Protein AF-A0A9X2EJ33-F1 (afdb_monomer)

Solvent-accessible surface area (backbone atoms only — not comparable to full-atom values): 3739 Å² total; per-residue (Å²): 135,54,39,72,59,44,39,76,63,68,47,46,69,45,79,40,39,55,74,57,54,73,68,45,60,48,82,69,37,77,69,30,48,35,37,38,27,64,52,72,84,75,60,84,48,74,90,22,47,54,42,35,44,66,58,57,55,57,70,60,65,82,120

Structure (mmCIF, N/CA/C/O bac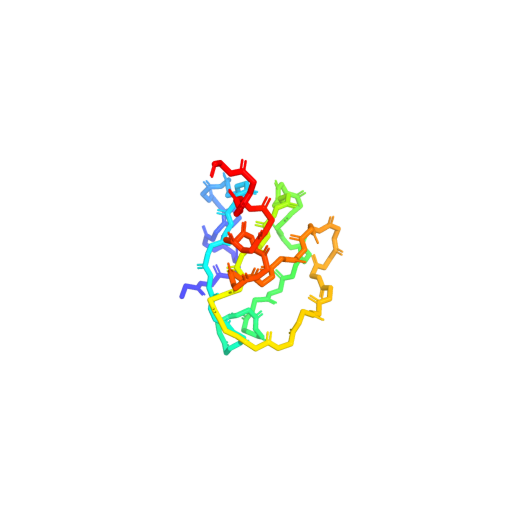kbone):
data_AF-A0A9X2EJ33-F1
#
_entry.id   AF-A0A9X2EJ33-F1
#
loop_
_atom_site.group_PDB
_atom_site.id
_atom_site.type_symbol
_atom_site.label_atom_id
_atom_site.label_alt_id
_atom_site.label_comp_id
_atom_site.label_asym_id
_atom_site.label_entity_id
_atom_site.label_seq_id
_atom_site.pdbx_PDB_ins_code
_atom_site.Cartn_x
_atom_site.Cartn_y
_atom_site.Cartn_z
_atom_site.occupancy
_atom_site.B_iso_or_equiv
_atom_site.auth_seq_id
_atom_site.auth_comp_id
_atom_site.auth_asym_id
_atom_site.auth_atom_id
_atom_site.pdbx_PDB_model_num
ATOM 1 N N . VAL A 1 1 ? -0.281 9.157 -11.072 1.00 76.19 1 VAL A N 1
ATOM 2 C CA . VAL A 1 1 ? 1.140 8.739 -11.014 1.00 76.19 1 VAL A CA 1
ATOM 3 C C . VAL A 1 1 ? 1.218 7.358 -11.647 1.00 76.19 1 VAL A C 1
ATOM 5 O O . VAL A 1 1 ? 0.242 6.633 -11.516 1.00 76.19 1 VAL A O 1
ATOM 8 N N . SER A 1 2 ? 2.281 7.032 -12.382 1.00 87.88 2 SER A N 1
ATOM 9 C CA . SER A 1 2 ? 2.444 5.724 -13.047 1.00 87.88 2 SER A CA 1
ATOM 10 C C . SER A 1 2 ? 3.354 4.805 -12.228 1.00 87.88 2 SER A C 1
ATOM 12 O O . SER A 1 2 ? 4.245 5.315 -11.549 1.00 87.88 2 SER A O 1
ATOM 14 N N . SER A 1 3 ? 3.196 3.480 -12.343 1.00 88.12 3 SER A N 1
ATOM 15 C CA . SER A 1 3 ? 4.064 2.505 -11.656 1.00 88.12 3 SER A CA 1
ATOM 16 C C . SER A 1 3 ? 5.547 2.699 -11.960 1.00 88.12 3 SER A C 1
ATOM 18 O O . SER A 1 3 ? 6.354 2.697 -11.043 1.00 88.12 3 SER A O 1
ATOM 20 N N . GLU A 1 4 ? 5.910 2.956 -13.218 1.00 87.81 4 GLU A N 1
ATOM 21 C CA . GLU A 1 4 ? 7.307 3.202 -13.612 1.00 87.81 4 GLU A CA 1
ATOM 22 C C . GLU A 1 4 ? 7.915 4.427 -12.912 1.00 87.81 4 GLU A C 1
ATOM 24 O O . GLU A 1 4 ? 9.088 4.415 -12.560 1.00 87.81 4 GLU A O 1
ATOM 29 N N . GLY A 1 5 ? 7.116 5.471 -12.669 1.00 89.25 5 GLY A N 1
ATOM 30 C CA . GLY A 1 5 ? 7.580 6.651 -11.937 1.00 89.25 5 GLY A CA 1
ATOM 31 C C . GLY A 1 5 ? 7.820 6.354 -10.457 1.00 89.25 5 GLY A C 1
ATOM 32 O O . GLY A 1 5 ? 8.826 6.772 -9.905 1.00 89.25 5 GLY A O 1
ATOM 33 N N . LEU A 1 6 ? 6.931 5.578 -9.830 1.00 87.62 6 LEU A N 1
ATOM 34 C CA . LEU A 1 6 ? 7.083 5.162 -8.429 1.00 87.62 6 LEU A CA 1
ATOM 35 C C . LEU A 1 6 ? 8.250 4.181 -8.239 1.00 87.62 6 LEU A C 1
ATOM 37 O O . LEU A 1 6 ? 8.922 4.222 -7.211 1.00 87.62 6 LEU A O 1
ATOM 41 N N . ALA A 1 7 ? 8.497 3.320 -9.227 1.00 88.56 7 ALA A N 1
ATOM 42 C CA . ALA A 1 7 ? 9.628 2.398 -9.234 1.00 88.56 7 ALA A CA 1
ATOM 43 C C . ALA A 1 7 ? 10.968 3.147 -9.312 1.00 88.56 7 ALA A C 1
ATOM 45 O O . ALA A 1 7 ? 11.903 2.811 -8.587 1.00 88.56 7 ALA A O 1
ATOM 46 N N . ASP A 1 8 ? 11.047 4.200 -10.133 1.00 88.44 8 ASP A N 1
ATOM 47 C CA . ASP A 1 8 ? 12.232 5.068 -10.215 1.00 88.44 8 ASP A CA 1
ATOM 48 C C . ASP A 1 8 ? 12.498 5.805 -8.887 1.00 88.44 8 ASP A C 1
ATOM 50 O O . ASP A 1 8 ? 13.645 6.052 -8.517 1.00 88.44 8 ASP A O 1
ATOM 54 N N . GLU A 1 9 ? 11.439 6.091 -8.123 1.00 87.25 9 GLU A N 1
ATOM 55 C CA . GLU A 1 9 ? 11.505 6.804 -6.843 1.00 87.25 9 GLU A CA 1
ATOM 56 C C . GLU A 1 9 ? 11.714 5.910 -5.599 1.00 87.25 9 GLU A C 1
ATOM 58 O O . GLU A 1 9 ? 11.753 6.436 -4.486 1.00 87.25 9 GLU A O 1
ATOM 63 N N . TRP A 1 10 ? 11.889 4.589 -5.746 1.00 82.50 10 TRP A 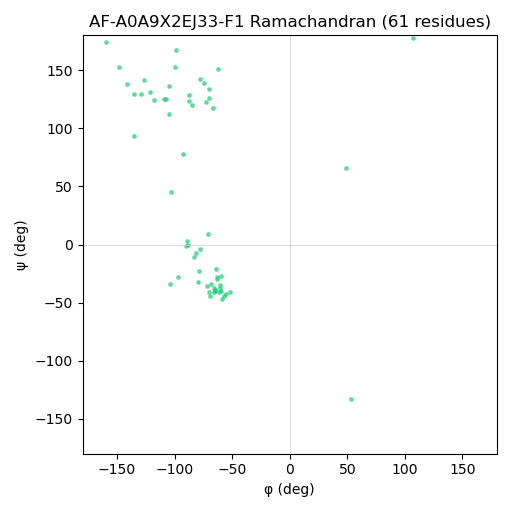N 1
ATOM 64 C CA . TRP A 1 10 ? 12.090 3.636 -4.631 1.00 82.50 10 TRP A CA 1
ATOM 65 C C . TRP A 1 10 ? 11.064 3.801 -3.490 1.00 82.50 10 TRP A C 1
ATOM 67 O O . TRP A 1 10 ? 11.384 4.163 -2.351 1.00 82.50 10 TRP A O 1
ATOM 77 N N . VAL A 1 11 ? 9.796 3.523 -3.789 1.00 89.69 11 VAL A N 1
ATOM 78 C CA . VAL A 1 11 ? 8.689 3.674 -2.833 1.00 89.69 11 VAL A CA 1
ATOM 79 C C . VAL A 1 11 ? 8.492 2.409 -1.992 1.00 89.69 11 VAL A C 1
ATOM 81 O O . VAL A 1 11 ? 8.220 1.338 -2.515 1.00 89.69 11 VAL A O 1
ATOM 84 N N . THR A 1 12 ? 8.555 2.543 -0.662 1.00 91.00 12 THR A N 1
ATOM 85 C CA . THR A 1 12 ? 8.326 1.423 0.281 1.00 91.00 12 THR A CA 1
ATOM 86 C C . THR A 1 12 ? 6.903 1.365 0.837 1.00 91.00 12 THR A C 1
ATOM 88 O O . THR A 1 12 ? 6.431 0.285 1.191 1.00 91.00 12 THR A O 1
ATOM 91 N N . HIS A 1 13 ? 6.230 2.516 0.921 1.00 92.12 13 HIS A N 1
ATOM 92 C CA . HIS A 1 13 ? 4.869 2.663 1.434 1.00 92.12 13 HIS A CA 1
ATOM 93 C C . HIS A 1 13 ? 4.078 3.572 0.499 1.00 92.12 13 HIS A C 1
ATOM 95 O O . HIS A 1 13 ? 4.528 4.677 0.188 1.00 92.12 13 HIS A O 1
ATOM 101 N N . LEU A 1 14 ? 2.896 3.126 0.090 1.00 92.19 14 LEU A N 1
ATOM 102 C CA . LEU A 1 14 ? 2.010 3.867 -0.800 1.00 92.19 14 LEU A CA 1
ATOM 103 C C . LEU A 1 14 ? 0.659 4.099 -0.120 1.00 92.19 14 LEU A C 1
ATOM 105 O O . LEU A 1 14 ? 0.051 3.162 0.381 1.00 92.19 14 LEU A O 1
ATOM 109 N N . PHE A 1 15 ? 0.174 5.338 -0.144 1.00 93.19 15 PHE A N 1
ATOM 110 C CA . PHE A 1 15 ? -1.181 5.696 0.281 1.00 93.19 15 PHE A CA 1
ATOM 111 C C . PHE A 1 15 ? -2.006 6.031 -0.958 1.00 93.19 15 PHE A C 1
ATOM 113 O O . PHE A 1 15 ? -1.579 6.856 -1.772 1.00 93.19 15 PHE A O 1
ATOM 120 N N . THR A 1 16 ? -3.149 5.373 -1.135 1.00 92.69 16 THR A N 1
ATOM 121 C CA . THR A 1 16 ? -4.006 5.591 -2.305 1.00 92.69 16 THR A CA 1
ATOM 122 C C . THR A 1 16 ? -5.442 5.125 -2.057 1.00 92.69 16 THR A C 1
ATOM 124 O O . THR A 1 16 ? -5.734 4.521 -1.033 1.00 92.69 16 THR A O 1
ATOM 127 N N . ASP A 1 17 ? -6.337 5.378 -3.005 1.00 91.19 17 ASP A N 1
ATOM 128 C CA . ASP A 1 17 ? -7.689 4.813 -3.040 1.00 91.19 17 ASP A CA 1
ATOM 129 C C . ASP A 1 17 ? -7.742 3.608 -4.002 1.00 91.19 17 ASP A C 1
ATOM 131 O O . ASP A 1 17 ? -6.824 3.392 -4.798 1.00 91.19 17 ASP A O 1
ATOM 135 N N . VAL A 1 18 ? -8.822 2.824 -3.968 1.00 89.56 18 VAL A N 1
ATOM 136 C CA . VAL A 1 18 ? -9.056 1.685 -4.871 1.00 89.56 18 VAL A CA 1
ATOM 137 C C . VAL A 1 18 ? -8.911 2.066 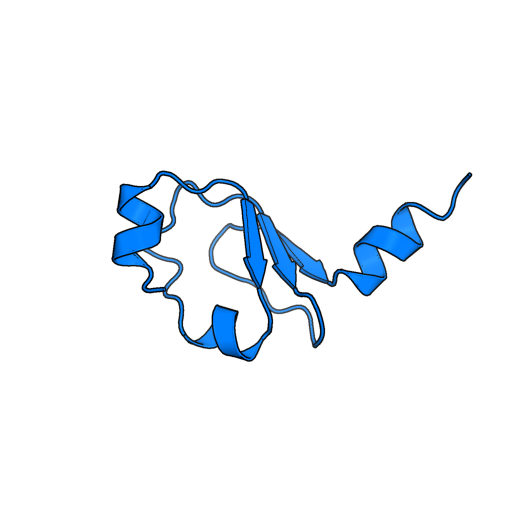-6.344 1.00 89.56 18 VAL A C 1
ATOM 139 O O . VAL A 1 18 ? -8.325 1.293 -7.108 1.00 89.56 18 VAL A O 1
ATOM 142 N N . GLU A 1 19 ? -9.399 3.239 -6.763 1.00 90.06 19 GLU A N 1
ATOM 143 C CA . GLU A 1 19 ? -9.242 3.682 -8.159 1.00 90.06 19 GLU A CA 1
ATOM 144 C C . GLU A 1 19 ? -7.769 3.933 -8.518 1.00 90.06 19 GLU A C 1
ATOM 146 O O . GLU A 1 19 ? -7.326 3.592 -9.616 1.00 90.06 19 GLU A O 1
ATOM 151 N N . GLY A 1 20 ? -6.998 4.483 -7.577 1.00 89.69 20 GLY A N 1
ATOM 152 C CA . GLY A 1 20 ? -5.566 4.718 -7.742 1.00 89.69 20 GLY A CA 1
ATOM 153 C C . GLY A 1 20 ? -4.767 3.418 -7.779 1.00 89.69 20 GLY A C 1
ATOM 154 O O . GLY A 1 20 ? -3.934 3.248 -8.667 1.00 89.69 20 GLY A O 1
ATOM 155 N N . LEU A 1 21 ? -5.072 2.475 -6.881 1.00 91.06 21 LEU A N 1
ATOM 156 C CA . LEU A 1 21 ? -4.420 1.164 -6.824 1.00 91.06 21 LEU A CA 1
ATOM 157 C C . LEU A 1 21 ? -4.701 0.320 -8.072 1.00 91.06 21 LEU A C 1
ATOM 159 O O . LEU A 1 21 ? -3.801 -0.331 -8.591 1.00 91.06 21 LEU A O 1
ATOM 163 N N . SER A 1 22 ? -5.932 0.372 -8.590 1.00 89.88 22 SER A N 1
ATOM 164 C CA . SER A 1 22 ? -6.340 -0.379 -9.789 1.00 89.88 22 SER A CA 1
ATOM 165 C C . SER A 1 22 ? -5.594 0.050 -11.058 1.00 89.88 22 SER A C 1
ATOM 167 O O . SER A 1 22 ? -5.568 -0.693 -12.038 1.00 89.88 22 SER A O 1
ATOM 169 N N . GLY A 1 23 ? -5.022 1.257 -11.064 1.00 90.62 23 GLY A N 1
ATOM 170 C CA . GLY A 1 23 ? -4.217 1.781 -12.167 1.00 90.62 23 GLY A CA 1
ATOM 171 C C . GLY A 1 23 ? -2.724 1.471 -12.060 1.00 90.62 23 GLY A C 1
ATOM 172 O O . GLY A 1 23 ? -1.970 1.889 -12.940 1.00 90.62 23 GLY A O 1
ATOM 173 N N . LEU A 1 24 ? -2.290 0.791 -10.996 1.00 92.75 24 LEU A N 1
ATOM 174 C CA . LEU A 1 24 ? -0.893 0.456 -10.763 1.00 92.75 24 LEU A CA 1
ATOM 175 C C . LEU A 1 24 ? -0.633 -1.016 -11.057 1.00 92.75 24 LEU A C 1
ATOM 177 O O . LEU A 1 24 ? -1.376 -1.904 -10.651 1.00 92.75 24 LEU A O 1
ATOM 181 N N . ASP A 1 25 ? 0.473 -1.252 -11.742 1.00 91.81 25 ASP A N 1
ATOM 182 C CA . ASP A 1 25 ? 1.068 -2.567 -11.882 1.00 91.81 25 ASP A CA 1
ATOM 183 C C . ASP A 1 25 ? 2.023 -2.843 -10.705 1.00 91.81 25 ASP A C 1
ATOM 185 O O . ASP A 1 25 ? 2.868 -1.981 -10.418 1.00 91.81 25 ASP A O 1
ATOM 189 N N . PRO A 1 26 ? 1.884 -3.985 -10.004 1.00 91.50 26 PRO A N 1
ATOM 190 C CA . PRO A 1 26 ? 2.749 -4.353 -8.889 1.00 91.50 26 PRO A CA 1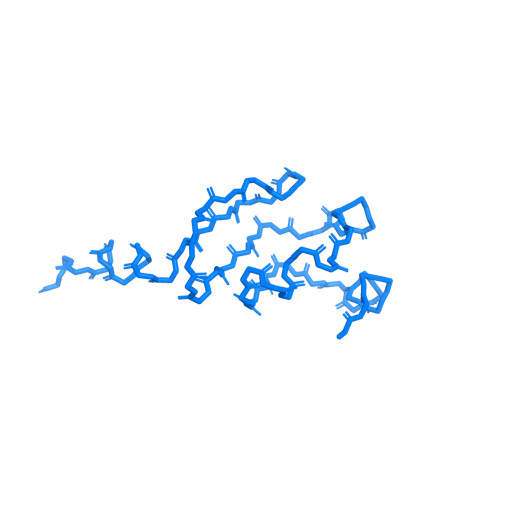
ATOM 191 C C . PRO A 1 26 ? 4.110 -4.912 -9.323 1.00 91.50 26 PRO A C 1
ATOM 193 O O . PRO A 1 26 ? 5.041 -4.836 -8.529 1.00 91.50 26 PRO A O 1
ATOM 196 N N . GLU A 1 27 ? 4.260 -5.452 -10.543 1.00 91.62 27 GLU A N 1
ATOM 197 C CA . GLU A 1 27 ? 5.520 -6.082 -10.981 1.00 91.62 27 GLU A CA 1
ATOM 198 C C . GLU A 1 27 ? 6.746 -5.148 -10.909 1.00 91.62 27 GLU A C 1
ATOM 200 O O . GLU A 1 27 ? 7.773 -5.584 -10.398 1.00 91.62 27 GLU A O 1
ATOM 205 N N . PRO A 1 28 ? 6.696 -3.873 -11.347 1.00 91.19 28 PRO A N 1
ATOM 206 C CA . PRO A 1 28 ? 7.838 -2.965 -11.236 1.00 91.19 28 PRO A CA 1
ATOM 207 C C . PRO A 1 28 ? 8.029 -2.387 -9.825 1.00 91.19 28 PRO A C 1
ATOM 209 O O . PRO A 1 28 ? 8.979 -1.641 -9.605 1.00 91.19 28 PRO A O 1
ATOM 212 N N . LEU A 1 29 ? 7.131 -2.674 -8.878 1.00 92.44 29 LEU A N 1
ATOM 213 C CA . LEU A 1 29 ? 7.142 -2.131 -7.516 1.00 92.44 29 LEU A CA 1
ATOM 214 C C . LEU A 1 29 ? 7.664 -3.167 -6.510 1.00 92.44 29 LEU A C 1
ATOM 216 O O . LEU A 1 29 ? 7.098 -3.336 -5.435 1.00 92.44 29 LEU A O 1
ATOM 220 N N . GLU A 1 30 ? 8.756 -3.855 -6.851 1.00 87.50 30 GLU A N 1
ATOM 221 C CA . GLU A 1 30 ? 9.336 -4.949 -6.052 1.00 87.50 30 GLU A CA 1
ATOM 222 C C . GLU A 1 30 ? 9.756 -4.512 -4.631 1.00 87.50 30 GLU A C 1
ATOM 224 O O . GLU A 1 30 ? 9.759 -5.312 -3.695 1.00 87.50 30 GLU A O 1
ATOM 229 N N . ASP A 1 31 ? 10.095 -3.233 -4.450 1.00 90.12 31 ASP A N 1
ATOM 230 C CA . ASP A 1 31 ? 10.473 -2.650 -3.156 1.00 90.12 31 ASP A CA 1
ATOM 231 C C . ASP A 1 31 ? 9.276 -2.241 -2.282 1.00 90.12 31 ASP A C 1
ATOM 233 O O . ASP A 1 31 ? 9.444 -1.920 -1.094 1.00 90.12 31 ASP A O 1
ATOM 237 N N . LEU A 1 32 ? 8.068 -2.236 -2.851 1.00 93.19 32 LEU A N 1
ATOM 238 C CA . LEU A 1 32 ? 6.862 -1.813 -2.159 1.00 93.19 32 LEU A CA 1
ATOM 239 C C . LEU A 1 32 ? 6.453 -2.867 -1.134 1.00 93.19 32 LEU A C 1
ATOM 241 O O . LEU A 1 32 ? 6.203 -4.024 -1.456 1.00 93.19 32 LEU A O 1
ATOM 245 N N . ARG A 1 33 ? 6.356 -2.447 0.128 1.00 93.44 33 ARG A N 1
ATOM 246 C CA . ARG A 1 33 ? 6.032 -3.346 1.244 1.00 93.44 33 ARG A CA 1
ATOM 247 C C . ARG A 1 33 ? 4.607 -3.203 1.722 1.00 93.44 33 ARG A C 1
ATOM 249 O O . ARG A 1 33 ? 4.035 -4.185 2.174 1.00 93.44 33 ARG A O 1
ATOM 256 N N . ALA A 1 34 ? 4.068 -1.989 1.670 1.00 93.06 34 ALA A N 1
ATOM 257 C CA . ALA A 1 34 ? 2.743 -1.709 2.189 1.00 93.06 34 ALA A CA 1
ATOM 258 C C . ALA A 1 34 ? 1.979 -0.727 1.302 1.00 93.06 34 ALA A C 1
ATOM 260 O O . ALA A 1 34 ? 2.513 0.301 0.872 1.00 93.06 34 ALA A O 1
ATOM 261 N N . VAL A 1 35 ? 0.702 -1.028 1.100 1.00 92.44 35 VAL A N 1
ATOM 262 C CA . VAL A 1 35 ? -0.293 -0.155 0.490 1.00 92.44 35 VAL A CA 1
ATOM 263 C C . VAL A 1 35 ? -1.381 0.114 1.516 1.00 92.44 35 VAL A C 1
ATOM 265 O O . VAL A 1 35 ? -2.010 -0.807 2.033 1.00 92.44 35 VAL A O 1
ATOM 268 N N . ILE A 1 36 ? -1.625 1.389 1.787 1.00 92.44 36 ILE A N 1
ATOM 269 C CA . ILE A 1 36 ? -2.695 1.833 2.664 1.00 92.44 36 ILE A CA 1
ATOM 270 C C . ILE A 1 36 ? -3.815 2.393 1.790 1.00 92.44 36 ILE A C 1
ATOM 272 O O . ILE A 1 36 ? -3.640 3.420 1.130 1.00 92.44 36 ILE A O 1
ATOM 276 N N . LEU A 1 37 ? -4.948 1.693 1.782 1.00 93.19 37 LEU A N 1
ATOM 277 C CA . LEU A 1 37 ? -6.153 2.076 1.056 1.00 93.19 37 LEU A CA 1
ATOM 278 C C . LEU A 1 37 ? -6.994 3.038 1.888 1.00 93.19 37 LEU A C 1
ATOM 280 O O . LEU A 1 37 ? -7.456 2.662 2.959 1.00 93.19 37 LEU A O 1
ATOM 284 N N . GLU A 1 38 ? -7.236 4.251 1.395 1.00 89.00 38 GLU A N 1
ATOM 285 C CA . GLU A 1 38 ? -8.068 5.242 2.093 1.00 89.00 38 GLU A CA 1
ATOM 286 C C . GLU A 1 38 ? -9.486 4.712 2.338 1.00 89.00 38 GLU A C 1
ATOM 288 O O . GLU A 1 38 ? -9.998 4.799 3.455 1.00 89.00 38 GLU A O 1
ATOM 293 N N . GLN A 1 39 ? -10.114 4.129 1.312 1.00 80.38 39 GLN A N 1
ATOM 294 C CA . GLN A 1 39 ? -11.449 3.542 1.390 1.00 80.38 39 GLN A CA 1
ATOM 295 C C . GLN A 1 39 ? -11.578 2.353 0.432 1.00 80.38 39 GLN A C 1
ATOM 297 O O . GLN A 1 39 ? -10.937 2.308 -0.611 1.00 80.38 39 GLN A O 1
ATOM 302 N N . GLY A 1 40 ? -12.461 1.405 0.762 1.00 76.12 40 GLY A N 1
ATOM 303 C CA . GLY A 1 40 ? -12.824 0.292 -0.119 1.00 76.12 40 GLY A CA 1
ATOM 304 C C . GLY A 1 40 ? -12.258 -1.069 0.303 1.00 76.12 40 GLY A C 1
ATOM 305 O O . GLY A 1 40 ? -11.601 -1.183 1.336 1.00 76.12 40 GLY A O 1
ATOM 306 N N . PRO A 1 41 ? -12.595 -2.139 -0.438 1.00 76.94 41 PRO A N 1
ATOM 307 C CA . PRO A 1 41 ? -12.255 -3.499 -0.044 1.00 76.94 41 PRO A CA 1
ATOM 308 C C . PRO A 1 41 ? -10.752 -3.764 -0.159 1.00 76.94 41 PRO A C 1
ATOM 310 O O . PRO A 1 41 ? -10.140 -3.496 -1.194 1.00 76.94 41 PRO A O 1
ATOM 313 N N . VAL A 1 42 ? -10.184 -4.384 0.875 1.00 79.06 42 VAL A N 1
ATOM 314 C CA . VAL A 1 42 ? -8.797 -4.852 0.855 1.00 79.06 42 VAL A CA 1
ATOM 315 C C . VAL A 1 42 ? -8.658 -5.975 -0.167 1.00 79.06 42 VAL A C 1
ATOM 317 O O . VAL A 1 42 ? -9.286 -7.028 -0.061 1.00 79.06 42 VAL A O 1
ATOM 320 N N . SER A 1 43 ? -7.835 -5.726 -1.178 1.00 77.81 43 SER A N 1
ATOM 321 C CA . SER A 1 43 ? -7.457 -6.692 -2.209 1.00 77.81 43 SER A CA 1
ATOM 322 C C . SER A 1 43 ? -5.936 -6.750 -2.259 1.00 77.81 43 SER A C 1
ATOM 324 O O . SER A 1 43 ? -5.294 -5.722 -2.090 1.00 77.81 43 SER A O 1
ATOM 326 N N . GLY A 1 44 ? -5.354 -7.933 -2.458 1.00 84.69 44 GLY A N 1
ATOM 327 C CA . GLY A 1 44 ? -3.895 -8.076 -2.503 1.00 84.69 44 GLY A CA 1
ATOM 328 C C . GLY A 1 44 ? -3.258 -7.284 -3.651 1.00 84.69 44 GLY A C 1
ATOM 329 O O . GLY A 1 44 ? -3.881 -7.102 -4.698 1.00 84.69 44 GLY A O 1
ATOM 330 N N . PHE A 1 45 ? -2.012 -6.848 -3.457 1.00 90.50 45 PHE A N 1
ATOM 331 C CA . PHE A 1 45 ? -1.235 -6.099 -4.444 1.00 90.50 45 PHE A CA 1
ATOM 332 C C . PHE A 1 45 ? 0.196 -6.645 -4.515 1.00 90.50 45 PHE A C 1
ATOM 334 O O . PHE A 1 45 ? 1.054 -6.261 -3.726 1.00 90.50 45 PHE A O 1
ATOM 341 N N . GLY A 1 46 ? 0.446 -7.576 -5.443 1.00 90.38 46 GLY A N 1
ATOM 342 C CA . GLY A 1 46 ? 1.730 -8.283 -5.515 1.00 90.38 46 GLY A CA 1
ATOM 343 C C . GLY A 1 46 ? 2.104 -8.928 -4.175 1.00 90.38 46 GLY A C 1
ATOM 344 O O . GLY A 1 46 ? 1.260 -9.560 -3.536 1.00 90.38 46 GLY A O 1
ATOM 345 N N . ASP A 1 47 ? 3.352 -8.726 -3.751 1.00 90.56 47 ASP A N 1
ATOM 346 C CA . ASP A 1 47 ? 3.879 -9.140 -2.444 1.00 90.56 47 ASP A CA 1
ATOM 347 C C . ASP A 1 47 ? 3.681 -8.086 -1.332 1.00 90.56 47 ASP A C 1
ATOM 349 O O . ASP A 1 47 ? 4.063 -8.321 -0.183 1.00 90.56 47 ASP A O 1
ATOM 353 N N . ALA A 1 48 ? 3.087 -6.928 -1.644 1.00 92.25 48 ALA A N 1
ATOM 354 C CA . ALA A 1 48 ? 2.866 -5.864 -0.673 1.00 92.25 48 ALA A CA 1
ATOM 355 C C . ALA A 1 48 ? 1.669 -6.170 0.242 1.00 92.25 48 ALA A C 1
ATOM 357 O O . ALA A 1 48 ? 0.620 -6.664 -0.184 1.00 92.25 48 ALA A O 1
ATOM 358 N N . GLU A 1 49 ? 1.804 -5.809 1.516 1.00 91.81 49 GLU A N 1
ATOM 359 C CA . GLU A 1 49 ? 0.709 -5.841 2.479 1.00 91.81 49 GLU A CA 1
ATOM 360 C C . GLU A 1 49 ? -0.300 -4.740 2.143 1.00 91.81 49 GLU A C 1
ATOM 362 O O . GLU A 1 49 ? 0.065 -3.572 2.029 1.00 91.81 49 GLU A O 1
ATOM 367 N N . VAL A 1 50 ? -1.575 -5.096 1.987 1.00 91.31 50 VAL A N 1
ATOM 368 C CA . VAL A 1 50 ? -2.638 -4.125 1.708 1.00 91.31 50 VAL A CA 1
ATOM 369 C C . VAL A 1 50 ? -3.519 -3.987 2.936 1.00 91.31 50 VAL A C 1
ATOM 371 O O . VAL A 1 50 ? -4.041 -4.980 3.439 1.00 91.31 50 VAL A O 1
ATO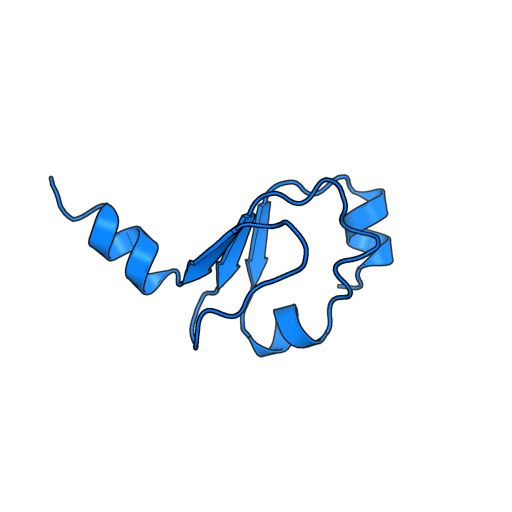M 374 N N . ILE A 1 51 ? -3.677 -2.755 3.413 1.00 90.75 51 ILE A N 1
ATOM 375 C CA . ILE A 1 51 ? -4.378 -2.428 4.658 1.00 90.75 51 ILE A CA 1
ATOM 376 C C . ILE A 1 51 ? -5.395 -1.331 4.358 1.00 90.75 51 ILE A C 1
ATOM 378 O O . ILE A 1 51 ? -5.033 -0.307 3.776 1.00 90.75 51 ILE A O 1
ATOM 382 N N . ALA A 1 52 ? -6.655 -1.495 4.766 1.00 89.62 52 ALA A N 1
ATOM 383 C CA . ALA A 1 52 ? -7.593 -0.378 4.735 1.00 89.62 52 ALA A CA 1
ATOM 384 C C . ALA A 1 52 ? -7.293 0.604 5.876 1.00 89.62 52 ALA A C 1
ATOM 386 O O . ALA A 1 52 ? -7.025 0.217 7.013 1.00 89.62 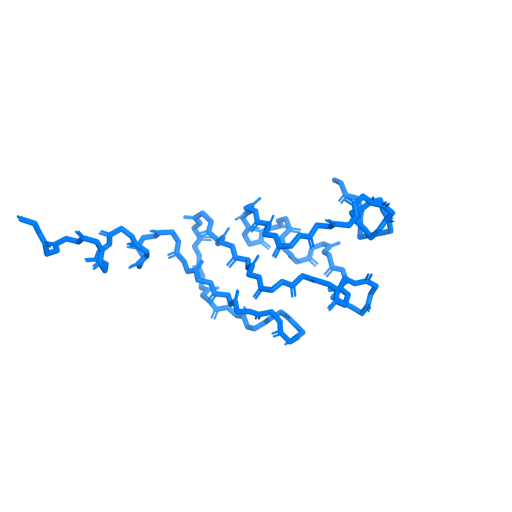52 ALA A O 1
ATOM 387 N N . PHE A 1 53 ? -7.373 1.898 5.584 1.00 85.69 53 PHE A N 1
ATOM 388 C CA . PHE A 1 53 ? -7.093 2.972 6.531 1.00 85.69 53 PHE A CA 1
ATOM 389 C C . PHE A 1 53 ? -8.032 2.911 7.742 1.00 85.69 53 PHE A C 1
ATOM 391 O O . PHE A 1 53 ? -7.589 3.111 8.867 1.00 85.69 53 PHE A O 1
ATOM 398 N N . ASP A 1 54 ? -9.301 2.554 7.532 1.00 83.38 54 ASP A N 1
ATOM 399 C CA . ASP A 1 54 ? -10.274 2.355 8.614 1.00 83.38 54 ASP A CA 1
ATOM 400 C C . ASP A 1 54 ? -9.824 1.248 9.593 1.00 83.38 54 ASP A C 1
ATOM 402 O O . ASP A 1 54 ? -9.877 1.425 10.809 1.00 83.38 54 ASP A O 1
ATOM 406 N N . GLU A 1 55 ? -9.247 0.157 9.076 1.00 77.75 55 GLU A N 1
ATOM 407 C CA . GLU A 1 55 ? -8.721 -0.953 9.884 1.00 77.75 55 GLU A CA 1
ATOM 408 C C . GLU A 1 55 ? -7.428 -0.579 10.628 1.00 77.75 55 GLU A C 1
ATOM 410 O O . GLU A 1 55 ? -7.226 -0.993 11.771 1.00 77.75 55 GLU A O 1
ATOM 415 N N . LEU A 1 56 ? -6.561 0.241 10.020 1.00 76.88 56 LEU A N 1
ATOM 416 C CA . LEU A 1 56 ? -5.328 0.734 10.651 1.00 76.88 56 LEU A CA 1
ATOM 417 C C . LEU A 1 56 ? -5.629 1.575 11.905 1.00 76.88 56 LEU A C 1
ATOM 419 O O . LEU A 1 56 ? -4.938 1.466 12.922 1.00 76.88 56 LEU A O 1
ATOM 423 N N . PHE A 1 57 ? -6.656 2.425 11.837 1.00 69.56 57 PHE A N 1
ATOM 424 C CA . PHE A 1 57 ? -7.040 3.295 12.950 1.00 69.56 57 PHE A CA 1
ATOM 425 C C . PHE A 1 57 ? -7.857 2.564 14.016 1.00 69.56 57 PHE A C 1
ATOM 427 O O . PHE A 1 57 ? -7.680 2.861 15.199 1.00 69.56 57 PHE A O 1
ATOM 434 N N . ASP A 1 58 ? -8.666 1.571 13.637 1.00 66.62 58 ASP A N 1
ATOM 435 C CA . ASP A 1 58 ? -9.339 0.690 14.599 1.00 66.62 58 ASP A CA 1
ATOM 436 C C . ASP A 1 58 ? -8.319 -0.160 15.385 1.00 66.62 58 ASP A C 1
ATOM 438 O O . ASP A 1 58 ? -8.380 -0.243 16.614 1.00 66.62 58 ASP A O 1
ATOM 442 N N . ALA A 1 59 ? -7.270 -0.660 14.714 1.00 61.25 59 ALA A N 1
ATOM 443 C CA . ALA A 1 59 ? -6.159 -1.373 15.354 1.00 61.25 59 ALA A CA 1
ATOM 444 C C . ALA A 1 59 ? -5.350 -0.499 16.336 1.00 61.25 59 ALA A C 1
ATOM 446 O O . ALA A 1 59 ? -4.797 -1.006 17.316 1.00 61.25 59 ALA A O 1
ATOM 447 N N . SER A 1 60 ? -5.307 0.820 16.117 1.00 61.78 60 SER A N 1
ATOM 448 C CA . SER A 1 60 ? -4.681 1.782 17.036 1.00 61.78 60 SER A CA 1
ATOM 449 C C . SER A 1 60 ? -5.587 2.184 18.212 1.00 61.78 60 SER A C 1
ATOM 451 O O . SER A 1 60 ? -5.111 2.852 19.132 1.00 61.78 60 SER A O 1
ATOM 453 N N . GLY A 1 61 ? -6.863 1.777 18.222 1.00 57.12 61 GLY A N 1
ATOM 454 C CA . GLY A 1 61 ? -7.873 2.122 19.232 1.00 57.12 61 GLY A CA 1
ATOM 455 C C . GLY A 1 61 ? -7.687 1.477 20.612 1.00 57.12 61 GLY A C 1
ATOM 456 O O . GLY A 1 61 ? -8.563 1.598 21.466 1.00 57.12 61 GLY A O 1
ATOM 457 N N . THR A 1 62 ? -6.556 0.812 20.866 1.00 54.56 62 THR A N 1
ATOM 458 C CA . THR A 1 62 ? -6.135 0.441 22.225 1.00 54.56 62 THR A CA 1
ATOM 459 C C . THR A 1 62 ? -5.229 1.538 22.789 1.00 54.56 62 THR A C 1
ATOM 461 O O . THR A 1 62 ? -4.007 1.390 22.814 1.00 54.56 62 THR A O 1
ATOM 464 N N . ALA A 1 63 ? -5.818 2.650 23.230 1.00 46.25 63 ALA A N 1
ATOM 465 C CA . ALA A 1 63 ? -5.143 3.665 24.043 1.00 46.25 63 ALA A CA 1
ATOM 466 C C . ALA A 1 63 ? -6.048 4.120 25.192 1.00 46.25 63 ALA A C 1
ATOM 468 O O . ALA A 1 63 ? -7.232 4.427 24.926 1.0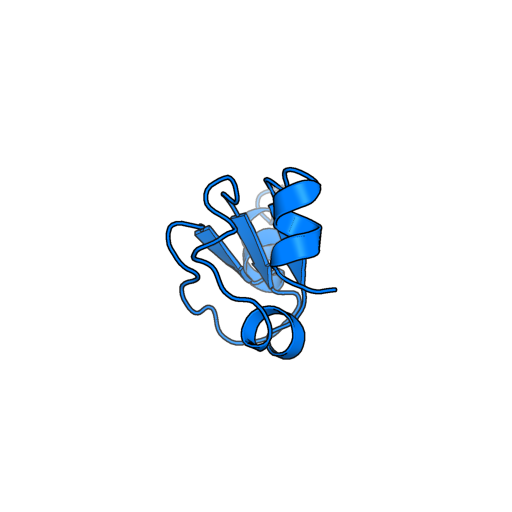0 46.25 63 ALA A O 1
#

Organism: NCBI:txid2951408

Nearest PDB structures (foldseek):
  5n81-assembly2_B  TM=8.350E-01  e=2.663E-01  Brevibacillus parabrevis
  5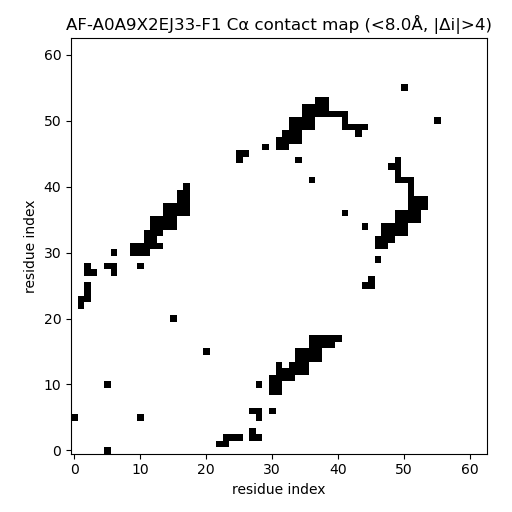n82-assembly1_A  TM=7.843E-01  e=3.689E-01  Brevibacillus parabrevis
  1amu-assembly2_B  TM=7.851E-01  e=3.456E-01 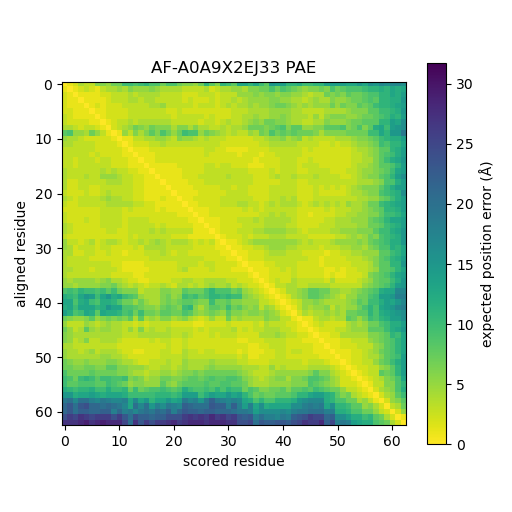 Brevibacillus brevis
  1amu-assembly1_A  TM=7.875E-01  e=4.202E-01  Brevibacillus brevis
  3fl9-assembly5_E  TM=4.889E-01  e=1.923E-01  Bacillus anthracis

Radius of gyration: 12.04 Å; Cα contacts (8 Å, |Δi|>4): 93; chains: 1; bounding box: 25×18×38 Å

Mean predicted aligned error: 5.57 Å

Secondary structure (DSSP, 8-state):
--HHHHHHTT-SEEEE-HHHHHT--STT-TT--EEEESSS----BTTBEEEEHHHHHHHT---

Foldseek 3Di:
DEQVVVLVVQDQEEEEAPVVLVRYQLPSNPNHAEYEHADDDFDDHPNHHYHYPVRVVVVVPPD

Sequence (63 aa):
VSSEGLADEWVTHLFTDVEGLSGLDPEPLEDLRAVILEQGPVSGFGDAEVIAFDELFDASGTA

pLDDT: mean 85.16, std 10.47, range [46.25, 93.44]